Protein AF-A0ABD3IXT3-F1 (afdb_monomer)

Organism: Eucalyptus globulus (NCBI:txid34317)

Sequence (144 aa):
MAVFCGTVGHKFLFGNENKAVKVWWPSTVQKLFRVNTAGEDAKSLKRMLMNFFHLEALKRYTERMDMITQHHLDTHWEGRDEVRLYPMLKVYTLELACRIFTSTDDPTRVSNLAALFDVFINGVVNLPISFPGTAFHRSNRAAN

pLDDT: mean 88.45, std 5.44, range [67.06, 98.12]

Foldseek 3Di:
DDDFDDDVSVCVAVVQDVNPDHDDADPLCCLLVVFDCTDPSVVVVVVVVVVCVDPVNVVVLVVVLVVLVVVLCVVQPPPDPDHPPPLSVLLSVQQSCCCSPVVDPDSVVSVLLSVLVVLQVQSSPDDCDQDPPDSSVSNSVSSD

Solvent-accessible surface area (backbone atoms only — not comparable to full-atom values): 8444 Å² total; per-residue (Å²): 139,86,86,73,65,65,71,68,36,50,49,54,54,72,75,24,61,83,72,86,42,66,84,80,77,58,68,26,45,47,68,65,68,72,54,64,80,46,70,67,55,30,53,50,52,48,54,59,54,49,68,65,67,36,72,70,51,47,54,58,44,50,59,53,50,51,56,53,47,52,53,48,39,62,76,69,47,61,96,52,96,74,76,71,58,70,72,48,50,54,47,52,55,50,43,51,49,34,41,69,76,65,70,48,82,55,66,68,60,46,52,54,47,46,57,34,48,56,44,28,58,54,12,49,83,37,67,78,49,80,43,96,91,34,55,25,31,52,14,53,57,55,73,106

InterPro domains:
  IPR036396 Cytochrome P450 superfamily [G3DSA:1.10.630.10] (1-144)
  IPR036396 Cytochrome P450 superfamily [SSF48264] (32-142)

Structure (mmCIF, N/CA/C/O backbone):
data_AF-A0ABD3IXT3-F1
#
_entry.id   AF-A0ABD3IXT3-F1
#
loop_
_atom_site.group_PDB
_atom_site.id
_atom_site.type_symbol
_atom_site.label_atom_id
_atom_site.label_alt_id
_atom_site.label_comp_id
_atom_site.label_asym_id
_atom_site.label_entity_id
_atom_site.label_seq_id
_atom_site.pdbx_PDB_ins_code
_atom_site.Cartn_x
_atom_site.Cartn_y
_atom_site.Cartn_z
_atom_site.occupancy
_atom_site.B_iso_or_equiv
_atom_site.auth_seq_id
_atom_site.auth_comp_id
_atom_site.auth_asym_id
_atom_site.auth_atom_id
_atom_site.pdbx_PDB_model_num
ATOM 1 N N . MET A 1 1 ? 4.595 -5.436 -25.609 1.00 86.75 1 MET A N 1
ATOM 2 C CA . MET A 1 1 ? 4.682 -5.652 -24.149 1.00 86.75 1 MET A CA 1
ATOM 3 C C . MET A 1 1 ? 5.434 -6.950 -23.929 1.00 86.75 1 MET A C 1
ATOM 5 O O . MET A 1 1 ? 5.082 -7.927 -24.572 1.00 86.75 1 MET A O 1
ATOM 9 N N . ALA A 1 2 ? 6.472 -6.949 -23.098 1.00 92.44 2 ALA A N 1
ATOM 10 C CA . ALA A 1 2 ? 7.163 -8.169 -22.682 1.00 92.44 2 ALA A CA 1
ATOM 11 C C . ALA A 1 2 ? 6.830 -8.433 -21.209 1.00 92.44 2 ALA A C 1
ATOM 13 O O . ALA A 1 2 ? 6.760 -7.483 -20.429 1.00 92.44 2 ALA A O 1
ATOM 14 N N . VAL A 1 3 ? 6.605 -9.694 -20.842 1.00 94.75 3 VAL A N 1
ATOM 15 C CA . VAL A 1 3 ? 6.309 -10.099 -19.462 1.00 94.75 3 VAL A CA 1
ATOM 16 C C . VAL A 1 3 ? 7.509 -10.871 -18.930 1.00 94.75 3 VAL A C 1
ATOM 18 O O . VAL A 1 3 ? 7.899 -11.884 -19.504 1.00 94.75 3 VAL A O 1
ATOM 21 N N . PHE A 1 4 ? 8.109 -10.372 -17.852 1.00 94.94 4 PHE A N 1
ATOM 22 C CA . PHE A 1 4 ? 9.212 -11.035 -17.161 1.00 94.94 4 PHE A CA 1
ATOM 23 C C . PHE A 1 4 ? 8.658 -11.757 -15.937 1.00 94.94 4 PHE A C 1
ATOM 25 O O . PHE A 1 4 ? 7.975 -11.142 -15.123 1.00 94.94 4 PHE A O 1
ATOM 32 N N . CYS A 1 5 ? 8.987 -13.038 -15.793 1.00 96.50 5 CYS A N 1
ATOM 33 C CA . CYS A 1 5 ? 8.536 -13.871 -14.681 1.00 96.50 5 CYS A CA 1
ATOM 34 C C . CYS A 1 5 ? 9.729 -14.507 -13.957 1.00 96.50 5 CYS A C 1
ATOM 36 O O . CYS A 1 5 ? 10.802 -14.700 -14.534 1.00 96.50 5 CYS A O 1
ATOM 38 N N . GLY A 1 6 ? 9.519 -14.873 -12.692 1.00 97.56 6 GLY A N 1
ATOM 39 C CA . GLY A 1 6 ? 10.505 -15.577 -11.874 1.00 97.56 6 GLY A CA 1
ATOM 40 C C . GLY A 1 6 ? 11.660 -14.700 -11.384 1.00 97.56 6 GLY A C 1
ATOM 41 O O . GLY A 1 6 ? 11.813 -13.534 -11.750 1.00 97.56 6 GLY A O 1
ATOM 42 N N . THR A 1 7 ? 12.501 -15.284 -10.530 1.00 98.12 7 THR A N 1
ATOM 43 C CA . THR A 1 7 ? 13.567 -14.570 -9.810 1.00 98.12 7 THR A CA 1
ATOM 44 C C . THR A 1 7 ? 14.543 -13.854 -10.742 1.00 98.12 7 THR A C 1
ATOM 46 O O . THR A 1 7 ? 14.920 -12.714 -10.479 1.00 98.12 7 THR A O 1
ATOM 49 N N . VAL A 1 8 ? 14.934 -14.496 -11.849 1.00 97.69 8 VAL A N 1
ATOM 50 C CA . VAL A 1 8 ? 15.880 -13.922 -12.820 1.00 97.69 8 VAL A CA 1
ATOM 51 C C . VAL A 1 8 ? 15.282 -12.688 -13.500 1.00 97.69 8 VAL A C 1
ATOM 53 O O . VAL A 1 8 ? 15.937 -11.648 -13.555 1.00 97.69 8 VAL A O 1
ATOM 56 N N . GLY A 1 9 ? 14.024 -12.770 -13.948 1.00 96.56 9 GLY A N 1
ATOM 57 C CA . GLY A 1 9 ? 13.316 -11.649 -14.567 1.00 96.56 9 GLY A CA 1
ATOM 58 C C . GLY A 1 9 ? 13.128 -10.479 -13.601 1.00 96.56 9 GLY A C 1
ATOM 59 O O . GLY A 1 9 ? 13.448 -9.341 -13.937 1.00 96.56 9 GLY A O 1
ATOM 60 N N . HIS A 1 10 ? 12.698 -10.754 -12.367 1.00 95.94 10 HIS A N 1
ATOM 61 C CA . HIS A 1 10 ? 12.555 -9.723 -11.336 1.00 95.94 10 HIS A CA 1
ATOM 62 C C . HIS A 1 10 ? 13.898 -9.062 -10.991 1.00 95.94 10 HIS A C 1
ATOM 64 O O . HIS A 1 10 ? 13.967 -7.838 -10.898 1.00 95.94 10 HIS A O 1
ATOM 70 N N . LYS A 1 11 ? 14.987 -9.835 -10.854 1.00 96.94 11 LYS A N 1
ATOM 71 C CA . LYS A 1 11 ? 16.328 -9.288 -10.588 1.00 96.94 11 LYS A CA 1
ATOM 72 C C . LYS A 1 11 ? 16.814 -8.401 -11.734 1.00 96.94 11 LYS A C 1
ATOM 74 O O . LYS A 1 11 ? 17.407 -7.357 -11.472 1.00 96.94 11 LYS A O 1
ATOM 79 N N . PHE A 1 12 ? 16.542 -8.787 -12.983 1.00 96.06 12 PHE A N 1
ATOM 80 C CA . PHE A 1 12 ? 16.828 -7.946 -14.141 1.00 96.06 12 PHE A CA 1
ATOM 81 C C . PHE A 1 12 ? 16.053 -6.624 -14.074 1.00 96.06 12 PHE A C 1
ATOM 83 O O . PHE A 1 12 ? 16.676 -5.570 -14.173 1.00 96.06 12 PHE A O 1
ATOM 90 N N . LEU A 1 13 ? 14.736 -6.660 -13.843 1.00 94.88 13 LEU A N 1
ATOM 91 C CA . LEU A 1 13 ? 13.911 -5.450 -13.767 1.00 94.88 13 LEU A CA 1
ATOM 92 C C . LEU A 1 13 ? 14.349 -4.527 -12.618 1.00 94.88 13 LEU A C 1
ATOM 94 O O . LEU A 1 13 ? 14.710 -3.376 -12.850 1.00 94.88 13 LEU A O 1
ATOM 98 N N . PHE A 1 14 ? 14.387 -5.031 -11.384 1.00 92.94 14 PHE A N 1
ATOM 99 C CA . PHE A 1 14 ? 14.658 -4.200 -10.206 1.00 92.94 14 PHE A CA 1
ATOM 100 C C . PHE A 1 14 ? 16.133 -3.792 -10.065 1.00 92.94 14 PHE A C 1
ATOM 102 O O . PHE A 1 14 ? 16.427 -2.757 -9.473 1.00 92.94 14 PHE A O 1
ATOM 109 N N . GLY A 1 15 ? 17.073 -4.563 -10.625 1.00 94.56 15 GLY A N 1
ATOM 110 C CA . GLY A 1 15 ? 18.504 -4.232 -10.626 1.00 94.56 15 GLY A CA 1
ATOM 111 C C . GLY A 1 15 ? 18.920 -3.205 -11.688 1.00 94.56 15 GLY A C 1
ATOM 112 O O . GLY A 1 15 ? 20.018 -2.642 -11.601 1.00 94.56 15 GLY A O 1
ATOM 113 N N . ASN A 1 16 ? 18.057 -2.952 -12.679 1.00 93.88 16 ASN A N 1
ATOM 114 C CA . ASN A 1 16 ? 18.333 -2.064 -13.812 1.00 93.88 16 ASN A CA 1
ATOM 115 C C . ASN A 1 16 ? 17.409 -0.838 -13.890 1.00 93.88 16 ASN A C 1
ATOM 117 O O . ASN A 1 16 ? 17.356 -0.179 -14.934 1.00 93.88 16 ASN A O 1
ATOM 121 N N . GLU A 1 17 ? 16.718 -0.502 -12.800 1.00 88.75 17 GLU A N 1
ATOM 122 C CA . GLU A 1 17 ? 15.906 0.712 -12.707 1.00 88.75 17 GLU A CA 1
ATOM 123 C C . GLU A 1 17 ? 16.7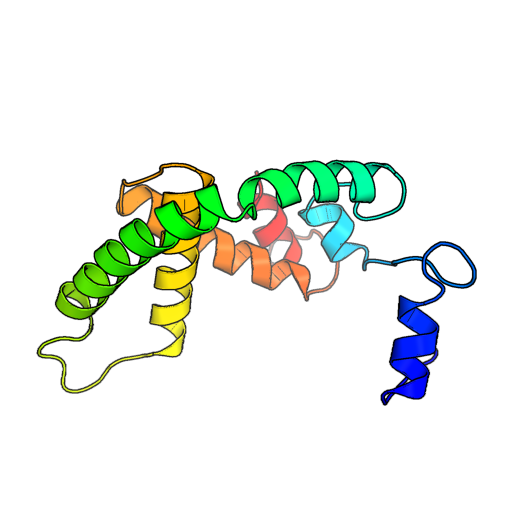67 1.971 -12.930 1.00 88.75 17 GLU A C 1
ATOM 125 O O . GLU A 1 17 ? 17.837 2.128 -12.339 1.00 88.75 17 GLU A O 1
ATOM 130 N N . ASN A 1 18 ? 16.296 2.868 -13.798 1.00 85.31 18 ASN A N 1
ATOM 131 C CA . ASN A 1 18 ? 17.009 4.036 -14.332 1.00 85.31 18 ASN A CA 1
ATOM 132 C C . ASN A 1 18 ? 18.301 3.726 -15.122 1.00 85.31 18 ASN A C 1
ATOM 134 O O . ASN A 1 18 ? 19.066 4.648 -15.400 1.00 85.31 18 ASN A O 1
ATOM 138 N N . LYS A 1 19 ? 18.552 2.461 -15.497 1.00 90.06 19 LYS A N 1
ATOM 139 C CA . LYS A 1 19 ? 19.675 2.054 -16.366 1.00 90.06 19 LYS A CA 1
ATOM 140 C C . LYS A 1 19 ? 19.180 1.516 -17.704 1.00 90.06 19 LYS A C 1
ATOM 142 O O . LYS A 1 19 ? 19.429 2.118 -18.740 1.00 90.06 19 LYS A O 1
ATOM 147 N N . ALA A 1 20 ? 18.471 0.387 -17.662 1.00 91.62 20 ALA A N 1
ATOM 148 C CA . ALA A 1 20 ? 17.903 -0.279 -18.838 1.00 91.62 20 ALA A CA 1
ATOM 149 C C . ALA A 1 20 ? 16.370 -0.239 -18.844 1.00 91.62 20 ALA A C 1
ATOM 151 O O . ALA A 1 20 ? 15.749 -0.394 -19.892 1.00 91.62 20 ALA A O 1
ATOM 152 N N . VAL A 1 21 ? 15.757 -0.027 -17.677 1.00 91.25 21 VAL A N 1
ATOM 153 C CA . VAL A 1 21 ? 14.308 0.106 -17.514 1.00 91.25 21 VAL A CA 1
ATOM 154 C C . VAL A 1 21 ? 13.989 1.316 -16.643 1.00 91.25 21 VAL A C 1
ATOM 156 O O . VAL A 1 21 ? 14.837 1.799 -15.892 1.00 91.25 21 VAL A O 1
ATOM 159 N N . LYS A 1 22 ? 12.764 1.822 -16.765 1.00 87.75 22 LYS A N 1
ATOM 160 C CA . LYS A 1 22 ? 12.227 2.898 -15.934 1.00 87.75 22 LYS A CA 1
ATOM 161 C C . LYS A 1 22 ? 10.795 2.551 -15.566 1.00 87.75 22 LYS A C 1
ATOM 163 O O . LYS A 1 22 ? 10.055 2.064 -16.425 1.00 87.75 22 LYS A O 1
ATOM 168 N N . VAL A 1 23 ? 10.395 2.844 -14.330 1.00 85.75 23 VAL A N 1
ATOM 169 C CA . VAL A 1 23 ? 8.996 2.706 -13.907 1.00 85.75 23 VAL A CA 1
ATOM 170 C C . VAL A 1 23 ? 8.075 3.452 -14.874 1.00 85.75 23 VAL A C 1
ATOM 172 O O . VAL A 1 23 ? 8.254 4.640 -15.160 1.00 85.75 23 VAL A O 1
ATOM 175 N N . TRP A 1 24 ? 7.061 2.739 -15.348 1.00 86.12 24 TRP A N 1
ATOM 176 C CA . TRP A 1 24 ? 5.990 3.268 -16.175 1.00 86.12 24 TRP A CA 1
ATOM 177 C C . TRP A 1 24 ? 4.654 3.007 -15.486 1.00 86.12 24 TRP A C 1
ATOM 179 O O . TRP A 1 24 ? 4.393 1.897 -15.026 1.00 86.12 24 TRP A O 1
ATOM 189 N N . TRP A 1 25 ? 3.808 4.033 -15.436 1.00 84.62 25 TRP A N 1
ATOM 190 C CA . TRP A 1 25 ? 2.467 3.950 -14.865 1.00 84.62 25 TRP A CA 1
ATOM 191 C C . TRP A 1 25 ? 1.411 4.175 -15.945 1.00 84.62 25 TRP A C 1
ATOM 193 O O . TRP A 1 25 ? 1.594 5.080 -16.765 1.00 84.62 25 TRP A O 1
ATOM 203 N N . PRO A 1 26 ? 0.288 3.434 -15.925 1.00 86.06 26 PRO A N 1
ATOM 204 C CA . PRO A 1 26 ? -0.841 3.706 -16.804 1.00 86.06 26 PRO A CA 1
ATOM 205 C C . PRO A 1 26 ? -1.353 5.145 -16.661 1.00 86.06 26 PRO A C 1
ATOM 207 O O . PRO A 1 26 ? -1.299 5.745 -15.585 1.00 86.06 26 PRO A O 1
ATOM 210 N N . SER A 1 27 ? -1.914 5.692 -17.740 1.00 85.12 27 SER A N 1
ATOM 211 C CA . SER A 1 27 ? -2.434 7.068 -17.759 1.00 85.12 27 SER A CA 1
ATOM 212 C C . SER A 1 27 ? -3.572 7.306 -16.760 1.00 85.12 27 SER A C 1
ATOM 214 O O . SER A 1 27 ? -3.771 8.437 -16.323 1.00 85.12 27 SER A O 1
ATOM 216 N N . THR A 1 28 ? -4.294 6.256 -16.364 1.00 85.88 28 THR A N 1
ATOM 217 C CA . THR A 1 28 ? -5.334 6.296 -15.324 1.00 85.88 28 THR A CA 1
ATOM 218 C C . THR A 1 28 ? -4.743 6.699 -13.977 1.00 85.88 28 THR A C 1
ATOM 220 O O . THR A 1 28 ? -5.210 7.651 -13.356 1.00 85.88 28 THR A O 1
ATOM 223 N N . VAL A 1 29 ? -3.655 6.033 -13.582 1.00 85.75 29 VAL A N 1
ATOM 224 C CA . VAL A 1 29 ? -2.901 6.289 -12.352 1.00 85.75 29 VAL A CA 1
ATOM 225 C C . VAL A 1 29 ? -2.327 7.702 -12.379 1.00 85.75 29 VAL A C 1
ATOM 227 O O . VAL A 1 29 ? -2.542 8.467 -11.445 1.00 85.75 29 VAL A O 1
ATOM 230 N N . GLN A 1 30 ? -1.659 8.083 -13.471 1.00 84.62 30 GLN A N 1
ATOM 231 C CA . GLN A 1 30 ? -1.032 9.406 -13.585 1.00 84.62 30 GLN A CA 1
ATOM 232 C C . GLN A 1 30 ? -2.051 10.547 -13.442 1.00 84.62 30 GLN A C 1
ATOM 234 O O . GLN A 1 30 ? -1.803 11.518 -12.730 1.00 84.62 30 GLN A O 1
ATOM 239 N N . LYS A 1 31 ? -3.219 10.421 -14.086 1.00 85.31 31 LYS A N 1
ATOM 240 C CA . LYS A 1 31 ? -4.271 11.445 -14.037 1.00 85.31 31 LYS A CA 1
ATOM 241 C C . LYS A 1 31 ? -4.960 11.532 -12.674 1.00 85.31 31 LYS A C 1
ATOM 243 O O . LYS A 1 31 ? -5.286 12.638 -12.258 1.00 85.31 31 LYS A O 1
ATOM 248 N N . LEU A 1 32 ? -5.198 10.399 -12.008 1.00 87.00 32 LEU A N 1
ATOM 249 C CA . LEU A 1 32 ? -5.899 10.366 -10.720 1.00 87.00 32 LEU A CA 1
ATOM 250 C C . LEU A 1 32 ? -5.006 10.787 -9.557 1.00 87.00 32 LEU A C 1
ATOM 252 O O . LEU A 1 32 ? -5.429 11.585 -8.730 1.00 87.00 32 LEU A O 1
ATOM 256 N N . PHE A 1 33 ? -3.774 10.279 -9.499 1.00 81.62 33 PHE A N 1
ATOM 257 C CA . PHE A 1 33 ? -2.873 10.598 -8.395 1.00 81.62 33 PHE A CA 1
ATOM 258 C C . PHE A 1 33 ? -2.276 11.999 -8.515 1.00 81.62 33 PHE A C 1
ATOM 260 O O . PHE A 1 33 ? -1.885 12.550 -7.497 1.00 81.62 33 PHE A O 1
ATOM 267 N N . ARG A 1 34 ? -2.209 12.591 -9.721 1.00 76.12 34 ARG A N 1
ATOM 268 C CA . ARG A 1 34 ? -1.678 13.951 -9.967 1.00 76.12 34 ARG A CA 1
ATOM 269 C C . ARG A 1 34 ? -0.267 14.197 -9.404 1.00 76.12 34 ARG A C 1
ATOM 271 O O . ARG A 1 34 ? 0.168 15.339 -9.299 1.00 76.12 34 ARG A O 1
ATOM 278 N N . VAL A 1 35 ? 0.459 13.131 -9.079 1.00 70.88 35 VAL A N 1
ATOM 279 C CA . VAL A 1 35 ? 1.852 13.158 -8.639 1.00 70.88 35 VAL A CA 1
ATOM 280 C C . VAL A 1 35 ? 2.707 12.563 -9.748 1.00 70.88 35 VAL A C 1
ATOM 282 O O . VAL A 1 35 ? 2.319 11.576 -10.378 1.00 70.88 35 VAL A O 1
ATOM 285 N N . ASN A 1 36 ? 3.881 13.143 -9.989 1.00 69.88 36 ASN A N 1
ATOM 286 C CA . ASN A 1 36 ? 4.845 12.553 -10.904 1.00 69.88 36 ASN A CA 1
ATOM 287 C C . ASN A 1 36 ? 5.466 11.306 -10.255 1.00 69.88 36 ASN A C 1
ATOM 289 O O . ASN A 1 36 ? 6.324 11.384 -9.377 1.00 69.88 36 ASN A O 1
ATOM 293 N N . THR A 1 37 ? 4.989 10.135 -10.665 1.00 68.94 37 THR A N 1
ATOM 294 C CA . THR A 1 37 ? 5.374 8.838 -10.093 1.00 68.94 37 THR A CA 1
ATOM 295 C C . THR A 1 37 ? 6.646 8.252 -10.713 1.00 68.94 37 THR A C 1
ATOM 297 O O . THR A 1 37 ? 6.962 7.084 -10.477 1.00 68.94 37 THR A O 1
ATOM 300 N N . ALA A 1 38 ? 7.402 9.043 -11.485 1.00 72.69 38 ALA A N 1
ATOM 301 C CA . ALA A 1 38 ? 8.655 8.620 -12.096 1.00 72.69 38 ALA A CA 1
ATOM 302 C C . ALA A 1 38 ? 9.770 9.673 -11.961 1.00 72.69 38 ALA A C 1
ATOM 304 O O . ALA A 1 38 ? 9.529 10.864 -11.789 1.00 72.69 38 ALA A O 1
ATOM 305 N N . GLY A 1 39 ? 11.023 9.231 -12.096 1.00 78.19 39 GLY A N 1
ATOM 306 C CA . GLY A 1 39 ? 12.181 10.129 -12.100 1.00 78.19 39 GLY A CA 1
ATOM 307 C C . GLY A 1 39 ? 12.490 10.746 -10.732 1.00 78.19 39 GLY A C 1
ATOM 308 O O .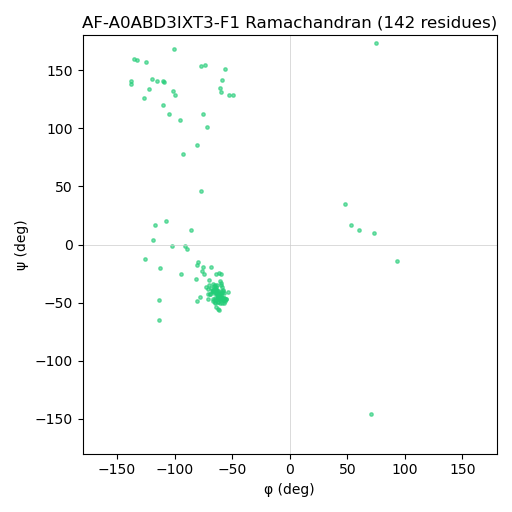 GLY A 1 39 ? 12.358 10.086 -9.702 1.00 78.19 39 GLY A O 1
ATOM 309 N N . GLU A 1 40 ? 12.969 11.991 -10.729 1.00 80.50 40 GLU A N 1
ATOM 310 C CA . GLU A 1 40 ? 13.471 12.652 -9.516 1.00 80.50 40 GLU A CA 1
ATOM 311 C C . GLU A 1 40 ? 12.356 12.994 -8.519 1.00 80.50 40 GLU A C 1
ATOM 313 O O . GLU A 1 40 ? 12.540 12.816 -7.315 1.00 80.50 40 GLU A O 1
ATOM 318 N N . ASP A 1 41 ? 11.168 13.351 -9.010 1.00 80.88 41 ASP A N 1
ATOM 319 C CA . ASP A 1 41 ? 9.993 13.610 -8.170 1.00 80.88 41 ASP A CA 1
ATOM 320 C C . ASP A 1 41 ? 9.590 12.365 -7.373 1.00 80.88 41 ASP A C 1
ATOM 322 O O . ASP A 1 41 ? 9.377 12.435 -6.163 1.00 80.88 41 ASP A O 1
ATOM 326 N N . ALA A 1 42 ? 9.601 11.190 -8.011 1.00 81.62 42 ALA A N 1
ATOM 327 C CA . ALA A 1 42 ? 9.336 9.925 -7.331 1.00 81.62 42 ALA A CA 1
ATOM 328 C C . ALA A 1 42 ? 10.397 9.594 -6.272 1.00 81.62 42 ALA A C 1
ATOM 330 O O . ALA A 1 42 ? 10.068 9.063 -5.210 1.00 81.62 42 ALA A O 1
ATOM 331 N N . LYS A 1 43 ? 11.673 9.922 -6.519 1.00 83.00 43 LYS A N 1
ATOM 332 C CA . LYS A 1 43 ? 12.738 9.756 -5.515 1.00 83.00 43 LYS A CA 1
ATOM 333 C C . LYS A 1 43 ? 12.575 10.722 -4.346 1.00 83.00 43 LYS A C 1
ATOM 335 O O . LYS A 1 43 ? 12.882 10.348 -3.215 1.00 83.00 43 LYS A O 1
ATOM 340 N N . SER A 1 44 ? 12.144 11.953 -4.610 1.00 86.12 44 SER A N 1
ATOM 341 C CA . SER A 1 44 ? 11.864 12.954 -3.579 1.00 86.12 44 SER A CA 1
ATOM 342 C C . SER A 1 44 ? 10.689 12.512 -2.704 1.00 86.12 44 SER A C 1
ATOM 344 O O . SER A 1 44 ? 10.836 12.405 -1.486 1.00 86.12 44 SER A O 1
ATOM 346 N N . LEU A 1 45 ? 9.576 12.107 -3.327 1.00 85.12 45 LEU A N 1
ATOM 347 C CA . LEU A 1 45 ? 8.420 11.540 -2.634 1.00 85.12 45 LEU A CA 1
ATOM 348 C C . LEU A 1 45 ? 8.809 10.309 -1.812 1.00 85.12 45 LEU A C 1
ATOM 350 O O . LEU A 1 45 ? 8.458 10.214 -0.641 1.00 85.12 45 LEU A O 1
ATOM 354 N N . LYS A 1 46 ? 9.585 9.384 -2.390 1.00 85.19 46 LYS A N 1
ATOM 355 C CA . LYS A 1 46 ? 10.074 8.205 -1.670 1.00 85.19 46 LYS A CA 1
ATOM 356 C C . LYS A 1 46 ? 10.895 8.599 -0.444 1.00 85.19 46 LYS A C 1
ATOM 358 O O . LYS A 1 46 ? 10.677 8.033 0.620 1.00 85.19 46 LYS A O 1
ATOM 363 N N . ARG A 1 47 ? 11.820 9.558 -0.565 1.00 87.62 47 ARG A N 1
ATOM 364 C CA . ARG A 1 47 ? 12.612 10.052 0.576 1.00 87.62 47 ARG A CA 1
ATOM 365 C C . ARG A 1 47 ? 11.721 10.635 1.671 1.00 87.62 47 ARG A C 1
ATOM 367 O O . ARG A 1 47 ? 11.908 10.289 2.830 1.00 87.62 47 ARG A O 1
ATOM 374 N N . MET A 1 48 ? 10.733 11.449 1.302 1.00 87.25 48 MET A N 1
ATOM 375 C CA . MET A 1 48 ? 9.756 11.991 2.249 1.00 87.25 48 MET A CA 1
ATOM 376 C C . MET A 1 48 ? 8.973 10.875 2.955 1.00 87.25 48 MET A C 1
ATOM 378 O O . MET A 1 48 ? 8.867 10.891 4.176 1.00 87.25 48 MET A O 1
ATOM 382 N N . LEU A 1 49 ? 8.479 9.881 2.210 1.00 85.88 49 LEU A N 1
ATOM 383 C CA . LEU A 1 49 ? 7.744 8.745 2.771 1.00 85.88 49 LEU A CA 1
ATOM 384 C C . LEU A 1 49 ? 8.606 7.914 3.726 1.00 85.88 49 LEU A C 1
ATOM 386 O O . LEU A 1 49 ? 8.129 7.526 4.785 1.00 85.88 49 LEU A O 1
ATOM 390 N N . MET A 1 50 ? 9.883 7.684 3.402 1.00 87.44 50 MET A N 1
ATOM 391 C CA . MET A 1 50 ? 10.794 6.921 4.265 1.00 87.44 50 MET A CA 1
ATOM 392 C C . MET A 1 50 ? 10.967 7.541 5.657 1.00 87.44 50 MET A C 1
ATOM 394 O O . MET A 1 50 ? 11.209 6.800 6.608 1.00 87.44 50 MET A O 1
ATOM 398 N N . ASN A 1 51 ? 10.769 8.854 5.810 1.00 84.81 51 ASN A N 1
ATOM 399 C CA . ASN A 1 51 ? 10.787 9.500 7.124 1.00 84.81 51 ASN A CA 1
ATOM 400 C C . ASN A 1 51 ? 9.652 9.015 8.033 1.00 84.81 51 ASN A C 1
ATOM 402 O O . ASN A 1 51 ? 9.808 9.045 9.246 1.00 84.81 51 ASN A O 1
ATOM 406 N N . PHE A 1 52 ? 8.537 8.526 7.489 1.00 85.31 52 PHE A N 1
ATOM 407 C CA . PHE A 1 52 ? 7.459 7.935 8.287 1.00 85.31 52 PHE A CA 1
ATOM 408 C C . PHE A 1 52 ? 7.753 6.483 8.689 1.00 85.31 52 PHE A C 1
ATOM 410 O O . PHE A 1 52 ? 7.157 5.975 9.628 1.00 85.31 52 PHE A O 1
ATOM 417 N N . PHE A 1 53 ? 8.699 5.813 8.026 1.00 87.12 53 PHE A N 1
ATOM 418 C CA . PHE A 1 53 ? 9.008 4.394 8.247 1.00 87.12 53 PHE A CA 1
ATOM 419 C C . PHE A 1 53 ? 10.333 4.164 8.989 1.00 87.12 53 PHE A C 1
ATOM 421 O O . PHE A 1 53 ? 10.902 3.075 8.921 1.00 87.12 53 PHE A O 1
ATOM 428 N N . HIS A 1 54 ? 10.853 5.169 9.697 1.00 88.25 54 HIS A N 1
ATOM 429 C CA . HIS A 1 54 ? 12.013 4.968 10.563 1.00 88.25 54 HIS A CA 1
ATOM 430 C C . HIS A 1 54 ? 11.623 4.186 11.827 1.00 88.25 54 HIS A C 1
ATOM 432 O O . HIS A 1 54 ? 10.475 4.212 12.272 1.00 88.25 54 HIS A O 1
ATOM 438 N N . LEU A 1 55 ? 12.598 3.492 12.419 1.00 89.56 55 LEU A N 1
ATOM 439 C CA . LEU A 1 55 ? 12.371 2.546 13.515 1.00 89.56 55 LEU A CA 1
ATOM 440 C C . LEU A 1 55 ? 11.600 3.151 14.700 1.00 89.56 55 LEU A C 1
ATOM 442 O O . LEU A 1 55 ? 10.736 2.490 15.269 1.00 89.56 55 LEU A O 1
ATOM 446 N N . GLU A 1 56 ? 11.904 4.392 15.081 1.00 89.38 56 GLU A N 1
ATOM 447 C CA . GLU A 1 56 ? 11.248 5.051 16.217 1.00 89.38 56 GLU A CA 1
ATOM 448 C C . GLU A 1 56 ? 9.776 5.379 15.933 1.00 89.38 56 GLU A C 1
ATOM 450 O O . GLU A 1 56 ? 8.929 5.108 16.784 1.00 89.38 56 GLU A O 1
ATOM 455 N N . ALA A 1 57 ? 9.446 5.880 14.735 1.00 88.06 57 ALA A N 1
ATOM 456 C CA . ALA A 1 57 ? 8.055 6.058 14.316 1.00 88.06 57 ALA A CA 1
ATOM 457 C C . ALA A 1 57 ? 7.298 4.729 14.305 1.00 88.06 57 ALA A C 1
ATOM 459 O O . ALA A 1 57 ? 6.214 4.654 14.874 1.00 88.06 57 ALA A O 1
ATOM 460 N N . LEU A 1 58 ? 7.888 3.670 13.741 1.00 91.06 58 LEU A N 1
ATOM 461 C CA . LEU A 1 58 ? 7.252 2.352 13.691 1.00 91.06 58 LEU A CA 1
ATOM 462 C C . LEU A 1 58 ? 6.923 1.813 15.088 1.00 91.06 58 LEU A C 1
ATOM 464 O O . LEU A 1 58 ? 5.824 1.309 15.289 1.00 91.06 58 LEU A O 1
ATOM 468 N N . LYS A 1 59 ? 7.824 1.976 16.067 1.00 91.31 59 LYS A N 1
ATOM 469 C CA . LYS A 1 59 ? 7.558 1.587 17.463 1.00 91.31 59 LYS A CA 1
ATOM 470 C C . LYS A 1 59 ? 6.339 2.313 18.038 1.00 91.31 59 LYS A C 1
ATOM 472 O O . LYS A 1 59 ? 5.469 1.668 18.610 1.00 91.31 59 LYS A O 1
ATOM 477 N N . ARG A 1 60 ? 6.251 3.633 17.836 1.00 88.06 60 ARG A N 1
ATOM 478 C CA . ARG A 1 60 ? 5.094 4.438 18.275 1.00 88.06 60 ARG A CA 1
ATOM 479 C C . ARG A 1 60 ? 3.812 4.043 17.545 1.00 88.06 60 ARG A C 1
ATOM 481 O O . ARG A 1 60 ? 2.730 4.082 18.122 1.00 88.06 60 ARG A O 1
ATOM 488 N N . TYR A 1 61 ? 3.922 3.673 16.271 1.00 91.88 61 TYR A N 1
ATOM 489 C CA . TYR A 1 61 ? 2.779 3.209 15.500 1.00 91.88 61 TYR A CA 1
ATOM 490 C C . TYR A 1 61 ? 2.251 1.884 16.029 1.00 91.88 61 TYR A C 1
ATOM 492 O O . TYR A 1 61 ? 1.040 1.763 16.111 1.00 91.88 61 TYR A O 1
ATOM 500 N N . THR A 1 62 ? 3.100 0.943 16.451 1.00 92.00 62 THR A N 1
ATOM 501 C CA . THR A 1 62 ? 2.650 -0.345 17.005 1.00 92.00 62 THR A CA 1
ATOM 502 C C . THR A 1 62 ? 1.695 -0.167 18.184 1.00 92.00 62 THR A C 1
ATOM 504 O O . THR A 1 62 ? 0.635 -0.781 18.190 1.00 92.00 62 THR A O 1
ATOM 507 N N . GLU A 1 63 ? 2.019 0.709 19.139 1.00 89.94 63 GLU A N 1
ATOM 508 C CA . GLU A 1 63 ? 1.149 0.985 20.294 1.00 89.94 63 GLU A CA 1
ATOM 509 C C . GLU A 1 63 ? -0.209 1.549 19.854 1.00 89.94 63 GLU A C 1
ATOM 511 O O . GLU A 1 63 ? -1.266 1.100 20.297 1.00 89.94 63 GLU A O 1
ATOM 516 N N . ARG A 1 64 ? -0.198 2.506 18.918 1.00 90.06 64 ARG A N 1
ATOM 517 C CA . ARG A 1 64 ? -1.433 3.098 18.389 1.00 90.06 64 ARG A CA 1
ATOM 518 C C . ARG A 1 64 ? -2.240 2.091 17.567 1.00 90.06 64 ARG A C 1
ATOM 520 O O . ARG A 1 64 ? -3.463 2.072 17.671 1.00 90.06 64 ARG A O 1
ATOM 527 N N . MET A 1 65 ? -1.571 1.270 16.759 1.00 94.12 65 MET A N 1
ATOM 528 C CA . MET A 1 65 ? -2.188 0.209 15.966 1.00 94.12 65 MET A CA 1
ATOM 529 C C . MET A 1 65 ? -2.873 -0.808 16.874 1.00 94.12 65 MET A C 1
ATOM 531 O O . MET A 1 65 ? -4.017 -1.153 16.604 1.00 94.12 65 MET A O 1
ATOM 535 N N . ASP A 1 66 ? -2.216 -1.249 17.948 1.00 94.62 66 ASP A N 1
ATOM 536 C CA . ASP A 1 66 ? -2.772 -2.211 18.905 1.00 94.62 66 ASP A CA 1
ATOM 537 C C . ASP A 1 66 ? -4.063 -1.676 19.539 1.00 94.62 66 ASP A C 1
ATOM 539 O O . ASP A 1 66 ? -5.114 -2.304 19.424 1.00 94.62 66 ASP A O 1
ATOM 543 N N . MET A 1 67 ? -4.031 -0.445 20.058 1.00 92.38 67 MET A N 1
ATOM 544 C CA . MET A 1 67 ? -5.214 0.215 20.624 1.00 92.38 67 MET A CA 1
ATOM 545 C C . MET A 1 67 ? -6.377 0.322 19.620 1.00 92.38 67 MET A C 1
ATOM 547 O O . MET A 1 67 ? -7.521 0.021 19.956 1.00 92.38 67 MET A O 1
ATOM 551 N N . ILE A 1 68 ? -6.105 0.745 18.378 1.00 91.00 68 ILE A N 1
ATOM 552 C CA . ILE A 1 68 ? -7.136 0.844 17.327 1.00 91.00 68 ILE A CA 1
ATOM 553 C C . ILE A 1 68 ? -7.693 -0.543 16.989 1.00 91.00 68 ILE A C 1
ATOM 555 O O . ILE A 1 68 ? -8.891 -0.689 16.766 1.00 91.00 68 ILE A O 1
ATOM 559 N N . THR A 1 69 ? -6.831 -1.560 16.958 1.00 94.06 69 THR A N 1
ATOM 560 C CA . THR A 1 69 ? -7.212 -2.936 16.627 1.00 94.06 69 THR A CA 1
ATOM 561 C C . THR A 1 69 ? -8.119 -3.524 17.690 1.00 94.06 69 THR A C 1
ATOM 563 O O . THR A 1 69 ? -9.176 -4.033 17.338 1.00 94.06 69 THR A O 1
ATOM 566 N N . GLN A 1 70 ? -7.755 -3.408 18.969 1.00 94.69 70 GLN A N 1
ATOM 567 C CA . GLN A 1 70 ? -8.582 -3.883 20.081 1.00 94.69 70 GLN A CA 1
ATOM 568 C C . GLN A 1 70 ? -9.966 -3.233 20.034 1.00 94.69 70 GLN A C 1
ATOM 570 O O . GLN A 1 70 ? -10.969 -3.930 19.937 1.00 94.69 70 GLN A O 1
ATOM 575 N N . HIS A 1 71 ? -10.021 -1.903 19.916 1.00 91.19 71 HIS A N 1
ATOM 576 C CA . HIS A 1 71 ? -11.292 -1.191 19.791 1.00 91.19 71 HIS A CA 1
ATOM 577 C C . HIS A 1 71 ? -12.132 -1.659 18.588 1.00 91.19 71 HIS A C 1
ATOM 579 O O . HIS A 1 71 ? -13.355 -1.785 18.684 1.00 91.19 71 HIS A O 1
ATOM 585 N N . HIS A 1 72 ? -11.491 -1.928 17.448 1.00 90.50 72 HIS A N 1
ATOM 586 C CA . HIS A 1 72 ? -12.165 -2.423 16.251 1.00 90.50 72 HIS A CA 1
ATOM 587 C C . HIS A 1 72 ? -12.735 -3.840 16.444 1.00 90.50 72 HIS A C 1
ATOM 589 O O . HIS A 1 72 ? -13.844 -4.124 15.983 1.00 90.50 72 HIS A O 1
ATOM 595 N N . LEU A 1 73 ? -11.997 -4.721 17.128 1.00 92.56 73 LEU A N 1
ATOM 596 C CA . LEU A 1 73 ? -12.449 -6.069 17.474 1.00 92.56 73 LEU A CA 1
ATOM 597 C C . LEU A 1 73 ? -13.643 -6.013 18.434 1.00 92.56 73 LEU A C 1
ATOM 599 O O . LEU A 1 73 ? -14.691 -6.577 18.122 1.00 92.56 73 LEU A O 1
ATOM 603 N N . ASP A 1 74 ? -13.537 -5.253 19.520 1.00 93.75 74 ASP A N 1
ATOM 604 C CA . ASP A 1 74 ? -14.600 -5.120 20.524 1.00 93.75 74 ASP A CA 1
ATOM 605 C C . ASP A 1 74 ? -15.892 -4.562 19.900 1.00 93.75 74 ASP A C 1
ATOM 607 O O . ASP A 1 74 ? -16.999 -5.030 20.156 1.00 93.75 74 ASP A O 1
ATOM 611 N N . THR A 1 75 ? -15.768 -3.568 19.014 1.00 89.69 75 THR A N 1
ATOM 612 C CA . THR A 1 75 ? -16.935 -2.867 18.452 1.00 89.69 75 THR A CA 1
ATOM 613 C C . THR A 1 75 ? -17.593 -3.632 17.299 1.00 89.69 75 THR A C 1
ATOM 615 O O . THR A 1 75 ? -18.790 -3.464 17.023 1.00 89.69 75 THR A O 1
ATOM 618 N N . HIS A 1 76 ? -16.825 -4.425 16.545 1.00 87.94 76 HIS A N 1
ATOM 619 C CA . HIS A 1 76 ? -17.309 -4.986 15.282 1.00 87.94 76 HIS A CA 1
ATOM 620 C C . HIS A 1 76 ? -17.206 -6.505 15.153 1.00 87.94 76 HIS A C 1
ATOM 622 O O . HIS A 1 76 ? -17.832 -7.045 14.239 1.00 87.94 76 HIS A O 1
ATOM 628 N N . TRP A 1 77 ? -16.476 -7.186 16.034 1.00 89.69 77 TRP A N 1
ATOM 629 C CA . TRP A 1 77 ? -16.286 -8.639 15.993 1.00 89.69 77 TRP A CA 1
ATOM 630 C C . TRP A 1 77 ? -16.940 -9.317 17.184 1.00 89.69 77 TRP A C 1
ATOM 632 O O . TRP A 1 77 ? -17.650 -10.305 17.004 1.00 89.69 77 TRP A O 1
ATOM 642 N N . GLU A 1 78 ? -16.703 -8.797 18.386 1.00 92.25 78 GLU A N 1
ATOM 643 C CA . GLU A 1 78 ? -17.183 -9.429 19.606 1.00 92.25 78 GLU A CA 1
ATOM 644 C C . GLU A 1 78 ? -18.718 -9.53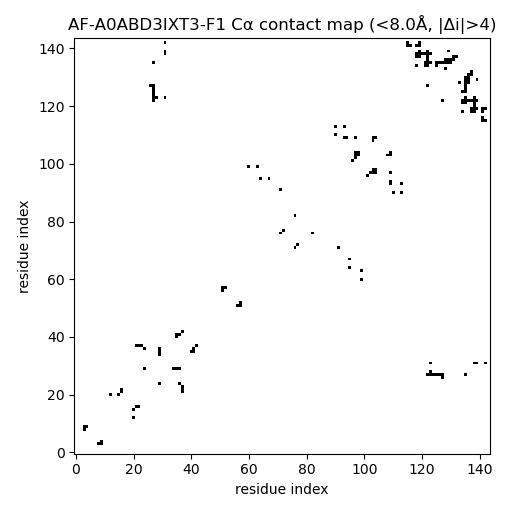1 19.615 1.00 92.25 78 GLU A C 1
ATOM 646 O O . GLU A 1 78 ? -19.439 -8.611 19.221 1.00 92.25 78 GLU A O 1
ATOM 651 N N . GLY A 1 79 ? -19.226 -10.704 20.005 1.00 91.38 79 GLY A N 1
ATOM 652 C CA . GLY A 1 79 ? -20.662 -10.980 20.080 1.00 91.38 79 GLY A CA 1
ATOM 653 C C . GLY A 1 79 ? -21.381 -11.148 18.736 1.00 91.38 79 GLY A C 1
ATOM 654 O O . GLY A 1 79 ? -22.611 -11.190 18.726 1.00 91.38 79 GLY A O 1
ATOM 655 N N . ARG A 1 80 ? -20.665 -11.242 17.604 1.00 91.06 80 ARG A N 1
ATOM 656 C CA . ARG A 1 80 ? -21.270 -11.527 16.291 1.00 91.06 80 ARG A CA 1
ATOM 657 C C . ARG A 1 80 ? -21.083 -12.982 15.876 1.00 91.06 80 ARG A C 1
ATOM 659 O O . ARG A 1 80 ? -19.962 -13.478 15.850 1.00 91.06 80 ARG A O 1
ATOM 666 N N . ASP A 1 81 ? -22.171 -13.613 15.440 1.00 93.75 81 ASP A N 1
ATOM 667 C CA . ASP A 1 81 ? -22.141 -14.975 14.885 1.00 93.75 81 ASP A CA 1
ATOM 668 C C . ASP A 1 81 ? -21.453 -15.039 13.509 1.00 93.75 81 ASP A C 1
ATOM 670 O O . ASP A 1 81 ? -20.835 -16.042 13.156 1.00 93.75 81 ASP A O 1
ATOM 674 N N . GLU A 1 82 ? -21.539 -13.959 12.723 1.00 93.88 82 GLU A N 1
ATOM 675 C CA . GLU A 1 82 ? -20.918 -13.846 11.402 1.00 93.88 82 GLU A CA 1
ATOM 676 C C . GLU A 1 82 ? -20.287 -12.463 11.205 1.00 93.88 82 GLU A C 1
ATOM 678 O O . GLU A 1 82 ? -20.874 -11.423 11.525 1.00 93.88 82 GLU A O 1
ATOM 683 N N . VAL A 1 83 ? -19.091 -12.450 10.611 1.00 90.75 83 VAL A N 1
ATOM 684 C CA . VAL A 1 83 ? -18.340 -11.234 10.300 1.00 90.75 83 VAL A CA 1
ATOM 685 C C . VAL A 1 83 ? -17.947 -11.207 8.823 1.00 90.75 83 VAL A C 1
ATOM 687 O O . VAL A 1 83 ? -17.271 -12.100 8.312 1.00 90.75 83 VAL A O 1
ATOM 690 N N . ARG A 1 84 ? -18.304 -10.120 8.124 1.00 91.94 84 ARG A N 1
ATOM 691 C CA . ARG A 1 84 ? -17.863 -9.867 6.741 1.00 91.94 84 ARG A CA 1
ATOM 692 C C . ARG A 1 84 ? -16.450 -9.298 6.729 1.00 91.94 84 ARG A C 1
ATOM 694 O O . ARG A 1 84 ? -16.257 -8.085 6.657 1.00 91.94 84 ARG A O 1
ATOM 701 N N . LEU A 1 85 ? -15.472 -10.197 6.761 1.00 90.25 85 LEU A N 1
ATOM 702 C CA . LEU A 1 85 ? -14.067 -9.849 6.955 1.00 90.25 85 LEU A CA 1
ATOM 703 C C . LEU A 1 85 ? -13.521 -8.867 5.902 1.00 90.25 85 LEU A C 1
ATOM 705 O O . LEU A 1 85 ? -12.901 -7.873 6.258 1.00 90.25 85 LEU A O 1
ATOM 709 N N . TYR A 1 86 ? -13.766 -9.099 4.607 1.00 90.50 86 TYR A N 1
ATOM 710 C CA . TYR A 1 86 ? -13.156 -8.279 3.549 1.00 90.50 86 TYR A CA 1
ATOM 711 C C . TYR A 1 86 ? -13.590 -6.795 3.571 1.00 90.50 86 TYR A C 1
ATOM 713 O O . TYR A 1 86 ? -12.710 -5.935 3.646 1.00 90.50 86 TYR A O 1
ATOM 721 N N . PRO A 1 87 ? -14.896 -6.445 3.553 1.00 87.50 87 PRO A N 1
ATOM 722 C CA . PRO A 1 87 ? -15.324 -5.045 3.656 1.00 87.50 87 PRO A CA 1
ATOM 723 C C . PRO A 1 87 ? -14.843 -4.363 4.938 1.00 87.50 87 PRO A C 1
ATOM 725 O O . PRO A 1 87 ? -14.477 -3.193 4.925 1.00 87.50 87 PRO A O 1
ATOM 728 N N . MET A 1 88 ? -14.814 -5.108 6.037 1.00 87.31 88 MET A N 1
ATOM 729 C CA . MET A 1 88 ? -14.411 -4.591 7.332 1.00 87.31 88 MET A CA 1
ATOM 730 C C . MET A 1 88 ? -12.905 -4.303 7.396 1.00 87.31 88 MET A C 1
ATOM 732 O O . MET A 1 88 ? -12.519 -3.208 7.796 1.00 87.31 88 MET A O 1
ATOM 736 N N . LEU A 1 89 ? -12.052 -5.225 6.931 1.00 91.12 89 LEU A N 1
ATOM 737 C CA . LEU A 1 89 ? -10.603 -5.008 6.868 1.00 91.12 89 LEU A CA 1
ATOM 738 C C . LEU A 1 89 ? -10.243 -3.811 5.982 1.00 91.12 89 LEU A C 1
ATOM 740 O O . LEU A 1 89 ? -9.289 -3.093 6.282 1.00 91.12 89 LEU A O 1
ATOM 744 N N . LYS A 1 90 ? -11.008 -3.550 4.914 1.00 88.81 90 LYS A N 1
ATOM 745 C CA . LYS A 1 90 ? -10.819 -2.343 4.095 1.00 88.81 90 LYS A CA 1
ATOM 746 C C . LYS A 1 90 ? -11.033 -1.061 4.904 1.00 88.81 90 LYS A C 1
ATOM 748 O O . LYS A 1 90 ? -10.212 -0.154 4.814 1.00 88.81 90 LYS A O 1
ATOM 753 N N . VAL A 1 91 ? -12.100 -0.992 5.702 1.00 87.00 91 VAL A N 1
ATOM 754 C CA . VAL A 1 91 ? -12.380 0.176 6.555 1.00 87.00 91 VAL A CA 1
ATOM 755 C C . VAL A 1 91 ? -11.325 0.303 7.653 1.00 87.00 91 VAL A C 1
ATOM 757 O O . VAL A 1 91 ? -10.744 1.372 7.809 1.00 87.00 91 VAL A O 1
ATOM 760 N N . TYR A 1 92 ? -11.013 -0.798 8.339 1.00 90.75 92 TYR A N 1
ATOM 761 C CA . TYR A 1 92 ? -9.996 -0.850 9.391 1.00 90.75 92 TYR A CA 1
ATOM 762 C C . TYR A 1 92 ? -8.611 -0.394 8.906 1.00 90.75 92 TYR A C 1
ATOM 764 O O . TYR A 1 92 ? -7.969 0.439 9.539 1.00 90.75 92 TYR A O 1
ATOM 772 N N . THR A 1 93 ? -8.138 -0.895 7.761 1.00 92.81 93 THR A N 1
ATOM 773 C CA . THR A 1 93 ? -6.809 -0.525 7.238 1.00 92.81 93 THR A CA 1
ATOM 774 C C . THR A 1 93 ? -6.735 0.940 6.816 1.00 92.81 93 THR A C 1
ATOM 776 O O . THR A 1 93 ? -5.697 1.579 7.007 1.00 92.81 93 THR A O 1
ATOM 779 N N . LEU A 1 94 ? -7.829 1.503 6.294 1.00 91.19 94 LEU A N 1
ATOM 780 C CA . LEU A 1 94 ? -7.888 2.930 5.997 1.00 91.19 94 LEU A CA 1
ATOM 781 C C . LEU A 1 94 ? -7.945 3.776 7.271 1.00 91.19 94 LEU A C 1
ATOM 783 O O . LEU A 1 94 ? -7.253 4.787 7.358 1.00 91.19 94 LEU A O 1
ATOM 787 N N . GLU A 1 95 ? -8.734 3.365 8.261 1.00 90.19 95 GLU A N 1
ATOM 788 C CA . GLU A 1 95 ? -8.787 4.005 9.574 1.00 90.19 95 GLU A CA 1
ATOM 789 C C . GLU A 1 95 ? -7.401 4.062 10.217 1.00 90.19 95 GLU A C 1
ATOM 791 O O . GLU A 1 95 ? -6.966 5.125 10.664 1.00 90.19 95 GLU A O 1
ATOM 796 N N . LEU A 1 96 ? -6.678 2.943 10.183 1.00 92.19 96 LEU A N 1
ATOM 797 C CA . LEU A 1 96 ? -5.306 2.845 10.658 1.00 92.19 96 LEU A CA 1
ATOM 798 C C . LEU A 1 96 ? -4.406 3.872 9.960 1.00 92.19 96 LEU A C 1
ATOM 800 O O . LEU A 1 96 ? -3.698 4.629 10.621 1.00 92.19 96 LEU A O 1
ATOM 804 N N . ALA A 1 97 ? -4.480 3.951 8.628 1.00 91.00 97 ALA A N 1
ATOM 805 C CA . ALA A 1 97 ? -3.712 4.915 7.847 1.00 91.00 97 ALA A CA 1
ATOM 806 C C . ALA A 1 97 ? -4.062 6.373 8.207 1.00 91.00 97 ALA A C 1
ATOM 808 O O . ALA A 1 97 ? -3.157 7.190 8.371 1.00 91.00 97 ALA A O 1
ATOM 809 N N . CYS A 1 98 ? -5.343 6.704 8.388 1.00 89.94 98 CYS A N 1
ATOM 810 C CA . CYS A 1 98 ? -5.785 8.053 8.765 1.00 89.94 98 CYS A CA 1
ATOM 811 C C . CYS A 1 98 ? -5.296 8.444 10.162 1.00 89.94 98 CYS A C 1
ATOM 813 O O . CYS A 1 98 ? -4.726 9.516 10.370 1.00 89.94 98 CYS A O 1
ATOM 815 N N . ARG A 1 99 ? -5.474 7.557 11.139 1.00 88.00 99 ARG A N 1
ATOM 816 C CA . ARG A 1 99 ? -5.067 7.828 12.519 1.00 88.00 99 ARG A CA 1
ATOM 817 C C . ARG A 1 99 ? -3.545 7.953 12.639 1.00 88.00 99 ARG A C 1
ATOM 819 O O . ARG A 1 99 ? -3.064 8.784 13.403 1.00 88.00 99 ARG A O 1
ATOM 826 N N . ILE A 1 100 ? -2.781 7.179 11.865 1.00 89.19 100 ILE A N 1
ATOM 827 C CA . ILE A 1 100 ? -1.310 7.182 11.915 1.00 89.19 100 ILE A CA 1
ATOM 828 C C . ILE A 1 100 ? -0.693 8.339 11.129 1.00 89.19 100 ILE A C 1
ATOM 830 O O . ILE A 1 100 ? 0.191 9.018 11.648 1.00 89.19 100 ILE A O 1
ATOM 834 N N . PHE A 1 101 ? -1.122 8.562 9.884 1.00 85.50 101 PHE A N 1
ATOM 835 C CA . PHE A 1 101 ? -0.451 9.506 8.986 1.00 85.50 101 PHE A CA 1
ATOM 836 C C . PHE A 1 101 ? -1.062 10.908 8.999 1.00 85.50 101 PHE A C 1
ATOM 838 O O . PHE A 1 101 ? -0.353 11.868 8.706 1.00 85.50 101 PHE A O 1
ATOM 845 N N . THR A 1 102 ? -2.346 11.051 9.340 1.00 81.94 102 THR A N 1
ATOM 846 C CA . THR A 1 102 ? -3.042 12.351 9.331 1.00 81.94 102 THR A CA 1
ATOM 847 C C . THR A 1 102 ? -3.563 12.769 10.704 1.00 81.94 102 THR A C 1
ATOM 849 O O . THR A 1 102 ? -4.238 13.793 10.802 1.00 81.94 102 THR A O 1
ATOM 852 N N . SER A 1 103 ? -3.275 11.994 11.759 1.00 81.75 103 SER A N 1
ATOM 853 C CA . SER A 1 103 ? -3.763 12.222 13.130 1.00 81.75 103 SER A CA 1
ATOM 854 C C . SER A 1 103 ? -5.274 12.491 13.184 1.00 81.75 103 SER A C 1
ATOM 856 O O . SER A 1 103 ? -5.743 13.329 13.949 1.00 81.75 103 SER A O 1
ATOM 858 N N . THR A 1 104 ? -6.042 11.837 12.307 1.00 81.88 104 THR A N 1
ATOM 859 C CA . THR A 1 104 ? -7.494 12.024 12.209 1.00 81.88 104 THR A CA 1
ATOM 860 C C . THR A 1 104 ? -8.201 10.951 13.021 1.00 81.88 104 THR A C 1
ATOM 862 O O . THR A 1 104 ? -8.244 9.800 12.598 1.00 81.88 104 THR A O 1
ATOM 865 N N . ASP A 1 105 ? -8.768 11.341 14.163 1.00 79.56 105 ASP A N 1
ATOM 866 C CA . ASP A 1 105 ? -9.455 10.426 15.085 1.00 79.56 105 ASP A CA 1
ATOM 867 C C . ASP A 1 105 ? -10.995 10.496 15.001 1.00 79.56 105 ASP A C 1
ATOM 869 O O . ASP A 1 105 ? -11.674 9.748 15.695 1.00 79.56 105 ASP A O 1
ATOM 873 N N . ASP A 1 106 ? -11.563 11.360 14.146 1.00 85.31 106 ASP A N 1
ATOM 874 C CA . ASP A 1 106 ? -13.018 11.469 13.943 1.00 85.31 106 ASP A CA 1
ATOM 875 C C . ASP A 1 106 ? -13.553 10.290 13.098 1.00 85.31 106 ASP A C 1
ATOM 877 O O . ASP A 1 106 ? -13.275 10.232 11.889 1.00 85.31 106 ASP A O 1
ATOM 881 N N . PRO A 1 107 ? -14.370 9.387 13.679 1.00 80.94 107 PRO A N 1
ATOM 882 C CA . PRO A 1 107 ? -14.897 8.218 12.974 1.00 80.94 107 PRO A CA 1
ATOM 883 C C . PRO A 1 107 ? -15.751 8.580 11.753 1.00 80.94 107 PRO A C 1
ATOM 885 O O . PRO A 1 107 ? -15.754 7.860 10.752 1.00 80.94 107 PRO A O 1
ATOM 888 N N . THR A 1 108 ? -16.445 9.720 11.791 1.00 85.25 108 THR A N 1
ATOM 889 C CA . THR A 1 108 ? -17.299 10.186 10.689 1.00 85.25 108 THR A CA 1
ATOM 890 C C . THR A 1 108 ? -16.448 10.598 9.495 1.00 85.25 108 THR A C 1
ATOM 892 O O . THR A 1 108 ? -16.751 10.250 8.352 1.00 85.25 108 THR A O 1
ATOM 895 N N . ARG A 1 109 ? -15.336 11.301 9.746 1.00 86.25 109 ARG A N 1
ATOM 896 C CA . ARG A 1 109 ? -14.382 11.681 8.693 1.00 86.25 109 ARG A CA 1
ATOM 897 C C . ARG A 1 109 ? -13.707 10.462 8.083 1.00 86.25 109 ARG A C 1
ATOM 899 O O . ARG A 1 109 ? -13.578 10.410 6.863 1.00 86.25 109 ARG A O 1
ATOM 906 N N . VAL A 1 110 ? -13.322 9.488 8.906 1.00 86.06 110 VAL A N 1
ATOM 907 C CA . VAL A 1 110 ? -12.719 8.231 8.440 1.00 86.06 110 VAL A CA 1
ATOM 908 C C . VAL A 1 110 ? -13.697 7.444 7.565 1.00 86.06 110 VAL A C 1
ATOM 910 O O . VAL A 1 110 ? -13.331 7.028 6.468 1.00 86.06 110 VAL A O 1
ATOM 913 N N . SER A 1 111 ? -14.953 7.300 7.993 1.00 85.19 111 SER A N 1
ATOM 914 C CA . SER A 1 111 ? -15.992 6.604 7.222 1.00 85.19 111 SER A CA 1
ATOM 915 C C . SER A 1 111 ? -16.288 7.291 5.882 1.00 85.19 111 SER A C 1
ATOM 917 O O . SER A 1 111 ? -16.322 6.642 4.833 1.00 85.19 111 SER A O 1
ATOM 919 N N . ASN A 1 112 ? -16.402 8.624 5.879 1.00 88.44 112 ASN A N 1
ATOM 920 C CA . ASN A 1 112 ? -16.576 9.398 4.648 1.00 88.44 112 ASN A CA 1
ATOM 921 C C . ASN A 1 112 ? -15.386 9.231 3.696 1.00 88.44 112 ASN A C 1
ATOM 923 O O . ASN A 1 112 ? -15.575 9.056 2.490 1.00 88.44 112 ASN A O 1
ATOM 927 N N . LEU A 1 113 ? -14.159 9.240 4.226 1.00 89.12 113 LEU A N 1
ATOM 928 C CA . LEU A 1 113 ? -12.971 8.992 3.420 1.00 89.12 113 LEU A CA 1
ATOM 929 C C . LEU A 1 113 ? -12.951 7.560 2.874 1.00 89.12 113 LEU A C 1
ATOM 931 O O . LEU A 1 113 ? -12.580 7.381 1.720 1.00 89.12 113 LEU A O 1
ATOM 935 N N . ALA A 1 114 ? -13.395 6.560 3.640 1.00 88.25 114 ALA A N 1
ATOM 936 C CA . ALA A 1 114 ? -13.508 5.176 3.172 1.00 88.25 114 ALA A CA 1
ATOM 937 C C . ALA A 1 114 ? -14.431 5.045 1.965 1.00 88.25 114 ALA A C 1
ATOM 939 O O . ALA A 1 114 ? -14.057 4.437 0.961 1.00 88.25 114 ALA A O 1
ATOM 940 N N . ALA A 1 115 ? -15.596 5.689 2.022 1.00 89.62 115 ALA A N 1
ATOM 941 C CA . ALA A 1 115 ? -16.526 5.712 0.903 1.00 89.62 115 ALA A CA 1
ATOM 942 C C . ALA A 1 115 ? -15.911 6.379 -0.342 1.00 89.62 115 ALA A C 1
ATOM 944 O O . ALA A 1 115 ? -16.024 5.852 -1.453 1.00 89.62 115 ALA A O 1
ATOM 945 N N . LEU A 1 116 ? -15.216 7.510 -0.171 1.00 91.81 116 LEU A N 1
ATOM 946 C CA . LEU A 1 116 ? -14.531 8.198 -1.271 1.00 91.81 116 LEU A CA 1
ATOM 947 C C . LEU A 1 116 ? -13.366 7.376 -1.832 1.00 91.81 116 LEU A C 1
ATOM 949 O O . LEU A 1 116 ? -13.196 7.305 -3.050 1.00 91.81 116 LEU A O 1
ATOM 953 N N . PHE A 1 117 ? -12.594 6.721 -0.968 1.00 90.44 117 PHE A N 1
ATOM 954 C CA . PHE A 1 117 ? -11.453 5.896 -1.346 1.00 90.44 117 PHE A CA 1
ATOM 955 C C . PHE A 1 117 ? -11.884 4.674 -2.163 1.00 90.44 117 PHE A C 1
ATOM 957 O O . PHE A 1 117 ? -11.249 4.344 -3.165 1.00 90.44 117 PHE A O 1
ATOM 964 N N . ASP A 1 118 ? -13.014 4.059 -1.818 1.00 90.38 118 ASP A N 1
ATOM 965 C CA . ASP A 1 118 ? -13.595 2.960 -2.590 1.00 90.38 118 ASP A CA 1
ATOM 966 C C . ASP A 1 118 ? -14.024 3.395 -3.995 1.00 90.38 118 ASP A C 1
ATOM 968 O O . ASP A 1 118 ? -13.752 2.701 -4.982 1.00 90.38 118 ASP A O 1
ATOM 972 N N . VAL A 1 119 ? -14.635 4.577 -4.115 1.00 92.12 119 VAL A N 1
ATOM 973 C CA . VAL A 1 119 ? -14.938 5.171 -5.423 1.00 92.12 119 VAL A CA 1
ATOM 974 C C . VAL A 1 119 ? -13.649 5.490 -6.178 1.00 92.12 119 VAL A C 1
ATOM 976 O O . VAL A 1 119 ? -13.571 5.238 -7.381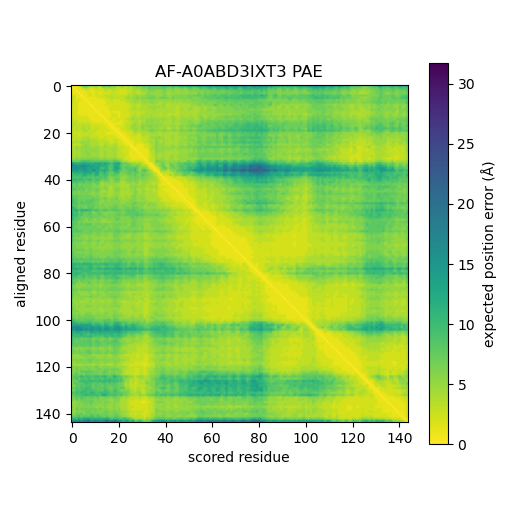 1.00 92.12 119 VAL A O 1
ATOM 979 N N . PHE A 1 120 ? -12.632 6.018 -5.499 1.00 92.00 120 PHE A N 1
ATOM 980 C CA . PHE A 1 120 ? -11.352 6.385 -6.094 1.00 92.00 120 PHE A CA 1
ATOM 981 C C . PHE A 1 120 ? -10.611 5.174 -6.676 1.00 92.00 120 PHE A C 1
ATOM 983 O O . PHE A 1 120 ? -10.318 5.163 -7.873 1.00 92.00 120 PHE A O 1
ATOM 990 N N . ILE A 1 121 ? -10.374 4.130 -5.874 1.00 88.94 121 ILE A N 1
ATOM 991 C CA . ILE A 1 121 ? -9.633 2.925 -6.283 1.00 88.94 121 ILE A CA 1
ATOM 992 C C . ILE A 1 121 ? -10.311 2.216 -7.454 1.00 88.94 121 ILE A C 1
ATOM 994 O O . ILE A 1 121 ? -9.626 1.731 -8.357 1.00 88.94 121 ILE A O 1
ATOM 998 N N . ASN A 1 122 ? -11.645 2.221 -7.507 1.00 89.56 122 ASN A N 1
ATOM 999 C CA . ASN A 1 122 ? -12.374 1.647 -8.633 1.00 89.56 122 ASN A CA 1
ATOM 1000 C C . ASN A 1 122 ? -11.973 2.307 -9.970 1.00 89.56 122 ASN A C 1
ATOM 1002 O O . ASN A 1 122 ? -11.778 1.619 -10.966 1.00 89.56 122 ASN A O 1
ATOM 1006 N N . GLY A 1 123 ? -11.759 3.623 -10.028 1.00 88.19 123 GLY A N 1
ATOM 1007 C CA . GLY A 1 123 ? -11.344 4.292 -11.270 1.00 88.19 123 GLY A CA 1
ATOM 1008 C C . GLY A 1 123 ? -9.885 4.083 -11.656 1.00 88.19 123 GLY A C 1
ATOM 1009 O O . GLY A 1 123 ? -9.558 4.259 -12.828 1.00 88.19 123 GLY A O 1
ATOM 1010 N N . VAL A 1 124 ? -9.018 3.688 -10.719 1.00 86.94 124 VAL A N 1
ATOM 1011 C CA . VAL A 1 124 ? -7.584 3.469 -10.982 1.00 86.94 124 VAL A CA 1
ATOM 1012 C C . VAL A 1 124 ? -7.369 2.327 -11.979 1.00 86.94 124 VAL A C 1
ATOM 1014 O O . VAL A 1 124 ? -6.522 2.434 -12.869 1.00 86.94 124 VAL A O 1
ATOM 1017 N N . VAL A 1 125 ? -8.168 1.264 -11.861 1.00 81.56 125 VAL A N 1
ATOM 1018 C CA . VAL A 1 125 ? -8.091 0.050 -12.695 1.00 81.56 125 VAL A CA 1
ATOM 1019 C C . VAL A 1 125 ? -8.974 0.097 -13.950 1.00 81.56 125 VAL A C 1
ATOM 1021 O O . VAL A 1 125 ? -8.974 -0.845 -14.736 1.00 81.56 125 VAL A O 1
ATOM 1024 N N . ASN A 1 126 ? -9.732 1.178 -14.151 1.00 87.12 126 ASN A N 1
ATOM 1025 C CA . ASN A 1 126 ? -10.670 1.339 -15.265 1.00 87.12 126 ASN A CA 1
ATOM 1026 C C . ASN A 1 126 ? -10.096 2.205 -16.392 1.00 87.12 126 ASN A C 1
ATOM 1028 O O . ASN A 1 126 ? -9.092 2.877 -16.213 1.00 87.12 126 ASN A O 1
ATOM 1032 N N . LEU A 1 127 ? -10.749 2.230 -17.560 1.00 85.94 127 LEU A N 1
ATOM 1033 C CA . LEU A 1 127 ? -10.304 3.048 -18.696 1.00 85.94 127 LEU A CA 1
ATOM 1034 C C . LEU A 1 127 ? -10.246 4.551 -18.342 1.00 85.94 127 LEU A C 1
ATOM 1036 O O . LEU A 1 127 ? -11.164 5.052 -17.690 1.00 85.94 127 LEU A O 1
ATOM 1040 N N . PRO A 1 128 ? -9.236 5.305 -18.826 1.00 84.44 128 PRO A N 1
ATOM 1041 C CA . PRO A 1 128 ? -9.020 6.726 -18.513 1.00 84.44 128 PRO A CA 1
ATOM 1042 C C . PRO A 1 128 ? -9.977 7.665 -19.273 1.00 84.44 128 PRO A C 1
ATOM 1044 O O . PRO A 1 128 ? -9.551 8.668 -19.856 1.00 84.44 128 PRO A O 1
ATOM 1047 N N . ILE A 1 129 ? -11.266 7.328 -19.304 1.00 88.00 129 ILE A N 1
ATOM 1048 C CA . ILE A 1 129 ? -12.323 8.045 -20.021 1.00 88.00 129 ILE A CA 1
ATOM 1049 C C . ILE A 1 129 ? -13.141 8.825 -18.994 1.00 88.00 129 ILE A C 1
ATOM 1051 O O . ILE A 1 129 ? -13.835 8.236 -18.171 1.00 88.00 129 ILE A O 1
ATOM 1055 N N . SER A 1 130 ? -13.066 10.157 -19.033 1.00 87.69 130 SER A N 1
ATOM 1056 C CA . SER A 1 130 ? -13.836 11.027 -18.137 1.00 87.69 130 SER A CA 1
ATOM 1057 C C . SER A 1 130 ? -15.157 11.433 -18.789 1.00 87.69 130 SER A C 1
ATOM 1059 O O . SER A 1 130 ? -15.290 12.537 -19.310 1.00 87.69 130 SER A O 1
ATOM 1061 N N . PHE A 1 131 ? -16.131 10.524 -18.773 1.00 91.62 131 PHE A N 1
ATOM 1062 C CA . PHE A 1 131 ? -17.506 10.802 -19.198 1.00 91.62 131 PHE A CA 1
ATOM 1063 C C . PHE A 1 131 ? -18.482 10.563 -18.032 1.00 91.62 131 PHE A C 1
ATOM 1065 O O . PHE A 1 131 ? -18.257 9.618 -17.263 1.00 91.62 131 PHE A O 1
ATOM 1072 N N . PRO A 1 132 ? -19.547 11.374 -17.858 1.00 93.06 132 PRO A N 1
ATOM 1073 C CA . PRO A 1 132 ? -20.541 11.151 -16.810 1.00 93.06 132 PRO A CA 1
ATOM 1074 C C . PRO A 1 132 ? -21.039 9.697 -16.785 1.00 93.06 132 PRO A C 1
ATOM 1076 O O . PRO A 1 132 ? -21.398 9.133 -17.811 1.00 93.06 132 PRO A O 1
ATOM 1079 N N . GLY A 1 133 ? -21.011 9.063 -15.609 1.00 89.31 133 GLY A N 1
ATOM 1080 C CA . GLY A 1 133 ? -21.396 7.653 -15.434 1.00 89.31 133 GLY A CA 1
ATOM 1081 C C . GLY A 1 133 ? -20.248 6.636 -15.519 1.00 89.31 133 GLY A C 1
ATOM 1082 O O . GLY A 1 133 ? -20.402 5.509 -15.047 1.00 89.31 133 GLY A O 1
ATOM 1083 N N . THR A 1 134 ? -19.066 7.019 -16.007 1.00 92.62 134 THR A N 1
ATOM 1084 C CA . THR A 1 134 ? -17.878 6.142 -15.985 1.00 92.62 134 THR A CA 1
ATOM 1085 C C . THR A 1 134 ? -17.240 6.067 -14.594 1.00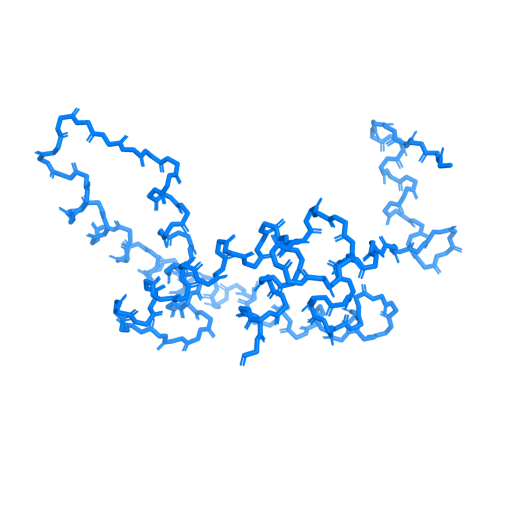 92.62 134 THR A C 1
ATOM 1087 O O . THR A 1 134 ? -17.350 6.997 -13.788 1.00 92.62 134 THR A O 1
ATOM 1090 N N . ALA A 1 135 ? -16.545 4.960 -14.304 1.00 91.38 135 ALA A N 1
ATOM 1091 C CA . ALA A 1 135 ? -15.809 4.795 -13.048 1.00 91.38 135 ALA A CA 1
ATOM 1092 C C . ALA A 1 135 ? -14.719 5.865 -12.892 1.00 91.38 135 ALA A C 1
ATOM 1094 O O . ALA A 1 135 ? -14.682 6.546 -11.873 1.00 91.38 135 ALA A O 1
ATOM 1095 N N . PHE A 1 136 ? -13.918 6.097 -13.937 1.00 91.88 136 PHE A N 1
ATOM 1096 C CA . PHE A 1 136 ? -12.853 7.101 -13.925 1.00 91.88 136 PHE A CA 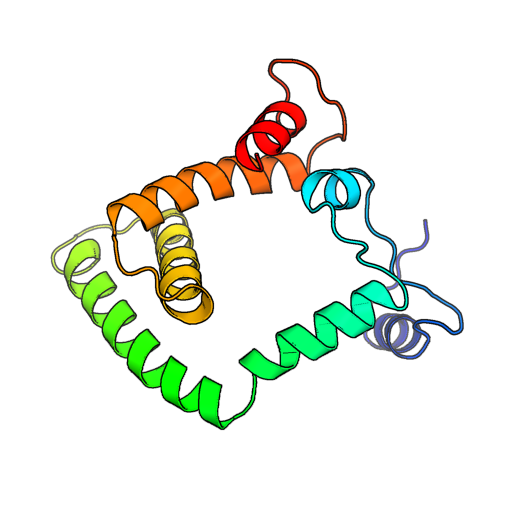1
ATOM 1097 C C . PHE A 1 136 ? -13.375 8.524 -13.664 1.00 91.88 136 PHE A C 1
ATOM 1099 O O . PHE A 1 136 ? -12.780 9.259 -12.878 1.00 91.88 136 PHE A O 1
ATOM 1106 N N . HIS A 1 137 ? -14.522 8.909 -14.241 1.00 92.62 137 HIS A N 1
ATOM 1107 C CA . HIS A 1 137 ? -15.148 10.203 -13.949 1.00 92.62 137 HIS A CA 1
ATOM 1108 C C . HIS A 1 137 ? -15.562 10.337 -12.476 1.00 92.62 137 HIS A C 1
ATOM 1110 O O . HIS A 1 137 ? -15.326 11.378 -11.862 1.00 92.62 137 HIS A O 1
ATOM 1116 N N . ARG A 1 138 ? -16.159 9.289 -11.887 1.00 92.94 138 ARG A N 1
ATOM 1117 C CA . ARG A 1 138 ? -16.517 9.292 -10.458 1.00 92.94 138 ARG A CA 1
ATOM 1118 C C . ARG A 1 138 ? -15.281 9.397 -9.569 1.00 92.94 138 ARG A C 1
ATOM 1120 O O . ARG A 1 138 ? -15.288 10.203 -8.648 1.00 92.94 138 ARG A O 1
ATOM 1127 N N . SER A 1 139 ? -14.223 8.653 -9.873 1.00 92.44 139 SER A N 1
ATOM 1128 C CA . SER A 1 139 ? -12.972 8.675 -9.107 1.00 92.44 139 SER A CA 1
ATOM 1129 C C . SER A 1 139 ? -12.258 10.015 -9.190 1.00 92.44 139 SER A C 1
ATOM 1131 O O . SER A 1 139 ? -11.770 10.505 -8.181 1.00 92.44 139 SER A O 1
ATOM 1133 N N . ASN A 1 140 ? -12.264 10.653 -10.363 1.00 89.81 140 ASN A N 1
ATOM 1134 C CA . ASN A 1 140 ? -11.718 11.997 -10.512 1.00 89.81 140 ASN A CA 1
ATOM 1135 C C . ASN A 1 140 ? -12.499 13.022 -9.670 1.00 89.81 140 ASN A C 1
ATOM 1137 O O . ASN A 1 140 ? -11.898 13.937 -9.124 1.00 89.81 140 ASN A O 1
ATOM 1141 N N . ARG A 1 141 ? -13.824 12.869 -9.516 1.00 91.06 141 ARG A N 1
ATOM 1142 C CA . ARG A 1 141 ? -14.612 13.710 -8.596 1.00 91.06 141 ARG A CA 1
ATOM 1143 C C . ARG A 1 141 ? -14.367 13.382 -7.127 1.00 91.06 141 ARG A C 1
ATOM 1145 O O . ARG A 1 141 ? -14.342 14.301 -6.336 1.00 91.06 141 ARG A O 1
ATOM 1152 N N . ALA A 1 142 ? -14.167 12.113 -6.776 1.00 90.19 142 ALA A N 1
ATOM 1153 C CA . ALA A 1 142 ? -13.856 11.710 -5.403 1.00 90.19 142 ALA A CA 1
ATOM 1154 C C . ALA A 1 142 ? -12.465 12.181 -4.930 1.00 90.19 142 ALA A C 1
ATOM 1156 O O . ALA A 1 142 ? -12.212 12.217 -3.731 1.00 90.19 142 ALA A O 1
ATOM 1157 N N . ALA A 1 143 ? -11.569 12.513 -5.865 1.00 84.44 143 ALA A N 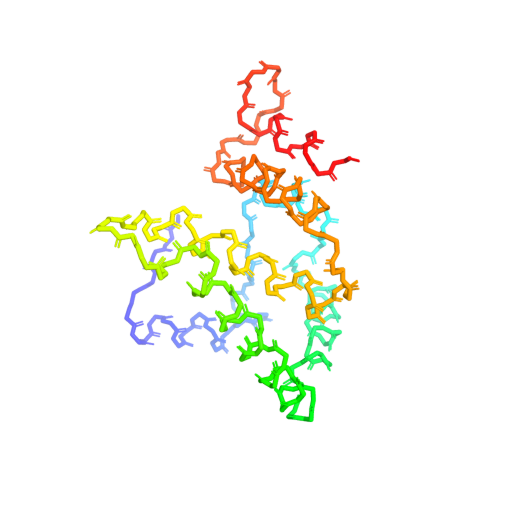1
ATOM 1158 C CA . ALA A 1 143 ? -10.230 13.033 -5.592 1.00 84.44 143 ALA A CA 1
ATOM 1159 C C . ALA A 1 143 ? -10.150 14.572 -5.478 1.00 84.44 143 ALA A C 1
ATOM 1161 O O . ALA A 1 143 ? -9.058 15.084 -5.233 1.00 84.44 143 ALA A O 1
ATOM 1162 N N . ASN A 1 144 ? -11.251 15.302 -5.712 1.00 67.06 144 ASN A N 1
ATOM 1163 C CA . ASN A 1 144 ? -11.338 16.766 -5.580 1.00 67.06 144 ASN A CA 1
ATOM 1164 C C . ASN A 1 144 ? -12.278 17.139 -4.433 1.00 67.06 144 ASN A C 1
ATOM 1166 O O . ASN A 1 144 ? -12.020 18.192 -3.817 1.00 67.06 144 ASN A O 1
#

Mean predicted aligned error: 5.6 Å

Secondary 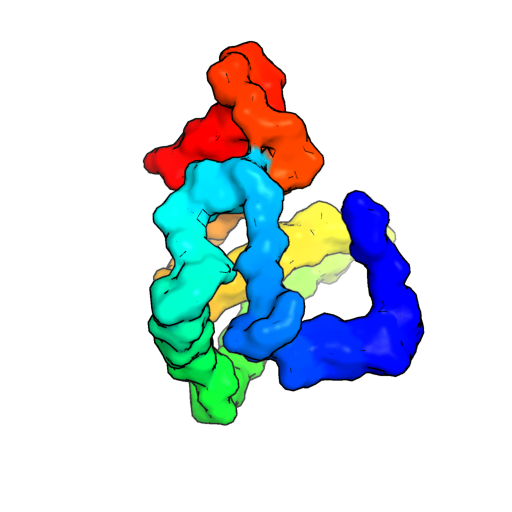structure (DSSP, 8-state):
-----HHHHHHHHHHTBTTTB-----HHHHHHH-S--SHHHHHHHHHHHHGGGSHHHHHHHHHHHHHHHHHHHHHHTTT-S---HHHHHHHHHHHHHHHHHS----HHHHHHHHHHHHHHHHHHTS-S---TTSHHHHHHHHT-

Radius of gyration: 19.04 Å; Cα contacts (8 Å, |Δi|>4): 98; chains: 1; bounding box: 42×32×45 Å

Nearest PDB structures (foldseek):
  8x3e-assembly1_A  TM=9.022E-01  e=1.439E-05  Taxus cuspidata
  2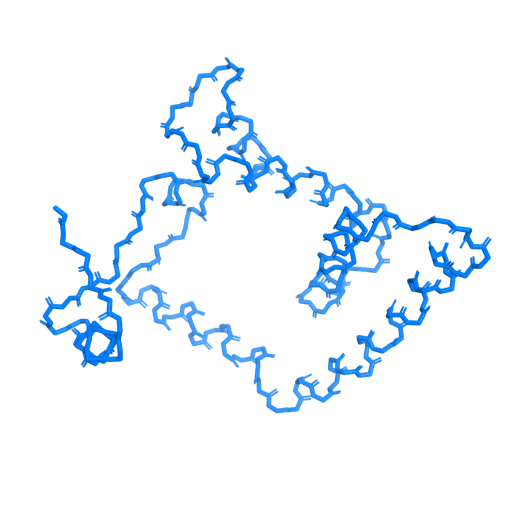ve3-assembly1_A  TM=8.902E-01  e=2.821E-03  Synechocystis sp. PCC 6803
  6a15-assembly1_A  TM=9.045E-01  e=1.208E-02  Arabidopsis thaliana